Protein AF-A0A7Y0LEY4-F1 (afdb_monomer_lite)

Radius of gyration: 27.42 Å; chains: 1; bounding box: 50×38×89 Å

Organism: NCBI:txid2716224

pLDDT: mean 84.3, std 11.11, range [46.94, 96.81]

InterPro domains:
  IPR045584 Pilin-like [SSF54523] (13-97)

Structure (mmCIF, N/CA/C/O backbone):
data_AF-A0A7Y0LEY4-F1
#
_entry.id   AF-A0A7Y0LEY4-F1
#
loop_
_atom_site.group_PDB
_atom_site.id
_atom_site.type_symbol
_atom_site.label_atom_id
_atom_site.label_alt_id
_atom_site.label_comp_id
_atom_site.label_asym_id
_atom_site.label_entity_id
_atom_site.label_seq_id
_atom_site.pdbx_PDB_ins_code
_atom_site.Cartn_x
_atom_site.Cartn_y
_atom_site.Cartn_z
_atom_site.occupancy
_atom_site.B_iso_or_equiv
_atom_site.auth_seq_id
_atom_site.auth_comp_id
_atom_site.auth_asym_id
_atom_site.auth_atom_id
_atom_site.pdbx_PDB_model_num
ATOM 1 N N . MET A 1 1 ? -33.530 12.198 67.684 1.00 52.56 1 MET A N 1
ATOM 2 C CA . MET A 1 1 ? -33.710 12.949 66.419 1.00 52.56 1 MET A CA 1
ATOM 3 C C . MET A 1 1 ? -32.449 13.024 65.551 1.00 52.56 1 MET A C 1
ATOM 5 O O . MET A 1 1 ? -32.581 13.315 64.376 1.00 52.56 1 MET A O 1
ATOM 9 N N . THR A 1 2 ? -31.245 12.720 66.053 1.00 58.06 2 THR A N 1
ATOM 10 C CA . THR A 1 2 ? -29.990 12.795 65.271 1.00 58.06 2 THR A CA 1
ATOM 11 C C . THR A 1 2 ? -29.765 11.619 64.306 1.00 58.06 2 THR A C 1
ATOM 13 O O . THR A 1 2 ? -29.307 11.835 63.194 1.00 58.06 2 THR A O 1
ATOM 16 N N . LEU A 1 3 ? -30.175 10.396 64.666 1.00 57.16 3 LEU A N 1
ATOM 17 C CA . LEU A 1 3 ? -29.947 9.188 63.848 1.00 57.16 3 LEU A CA 1
ATOM 18 C C . LEU A 1 3 ? -30.721 9.153 62.516 1.00 57.16 3 LEU A C 1
ATOM 20 O O . LEU A 1 3 ? -30.227 8.593 61.544 1.00 57.16 3 LEU A O 1
ATOM 24 N N . GLN A 1 4 ? -31.919 9.749 62.455 1.00 58.00 4 GLN A N 1
ATOM 25 C CA . GLN A 1 4 ? -32.709 9.803 61.214 1.00 58.00 4 GLN A CA 1
ATOM 26 C C . GLN A 1 4 ? -32.117 10.794 60.199 1.00 58.00 4 GLN A C 1
ATOM 28 O O . GLN A 1 4 ? -32.070 10.492 59.014 1.00 58.00 4 GLN A O 1
ATOM 33 N N . SER A 1 5 ? -31.589 11.928 60.673 1.00 60.28 5 SER A N 1
ATOM 34 C CA . SER A 1 5 ? -30.968 12.971 59.840 1.00 60.28 5 SER A CA 1
ATOM 35 C C . SER A 1 5 ? -29.689 12.489 59.137 1.00 60.28 5 SER A C 1
ATOM 37 O O . SER A 1 5 ? -29.477 12.769 57.955 1.00 60.28 5 SER A O 1
ATOM 39 N N . ASP A 1 6 ? -28.846 11.721 59.837 1.00 61.47 6 ASP A N 1
ATOM 40 C CA . ASP A 1 6 ? -27.610 11.176 59.258 1.00 61.47 6 ASP A CA 1
ATOM 41 C C . ASP A 1 6 ? -27.872 10.031 58.268 1.00 61.47 6 ASP A C 1
ATOM 43 O O . ASP A 1 6 ? -27.168 9.916 57.262 1.00 61.47 6 ASP A O 1
ATOM 47 N N . ALA A 1 7 ? -28.901 9.210 58.509 1.00 63.38 7 ALA A N 1
ATOM 48 C CA . ALA A 1 7 ? -29.318 8.166 57.572 1.00 63.38 7 ALA A CA 1
ATOM 49 C C . ALA A 1 7 ? -29.838 8.769 56.255 1.00 63.38 7 ALA A C 1
ATOM 51 O O . ALA A 1 7 ? -29.384 8.375 55.183 1.00 63.38 7 ALA A O 1
ATOM 52 N N . GLU A 1 8 ? -30.690 9.793 56.333 1.00 64.50 8 GLU A N 1
ATOM 53 C CA . GLU A 1 8 ? -31.278 10.465 55.167 1.00 64.50 8 GLU A CA 1
ATOM 54 C C . GLU A 1 8 ? -30.217 11.189 54.312 1.00 64.50 8 GLU A C 1
ATOM 56 O O . GLU A 1 8 ? -30.225 11.108 53.080 1.00 64.50 8 GLU A O 1
ATOM 61 N N . LYS A 1 9 ? -29.221 11.826 54.949 1.00 67.00 9 LYS A N 1
ATOM 62 C CA . LYS A 1 9 ? -28.060 12.403 54.243 1.00 67.00 9 LYS A CA 1
ATOM 63 C C . LYS A 1 9 ? -27.221 11.346 53.528 1.00 67.00 9 LYS A C 1
ATOM 65 O O . LYS A 1 9 ? -26.759 11.586 52.410 1.00 67.00 9 LYS A O 1
ATOM 70 N N . LYS A 1 10 ? -27.002 10.196 54.169 1.00 66.56 10 LYS A N 1
ATOM 71 C CA . LYS A 1 10 ? -26.194 9.109 53.607 1.00 66.56 10 LYS A CA 1
ATOM 72 C C . LYS A 1 10 ? -26.903 8.442 52.428 1.00 66.56 10 LYS A C 1
ATOM 74 O O . LYS A 1 10 ? -26.258 8.197 51.415 1.00 66.56 10 LYS A O 1
ATOM 79 N N . GLU A 1 11 ? -28.213 8.219 52.522 1.00 72.12 11 GLU A N 1
ATOM 80 C CA . GLU A 1 11 ? -29.033 7.679 51.428 1.00 72.12 11 GLU A CA 1
ATOM 81 C C . GLU A 1 11 ? -29.090 8.625 50.224 1.00 72.12 11 GLU A C 1
ATOM 83 O O . GLU A 1 11 ? -28.921 8.182 49.086 1.00 72.12 11 GLU A O 1
ATOM 88 N N . ARG A 1 12 ? -29.219 9.936 50.460 1.00 73.00 12 ARG A N 1
ATOM 89 C CA . ARG A 1 12 ? -29.186 10.948 49.394 1.00 73.00 12 ARG A CA 1
ATOM 90 C C . ARG A 1 12 ? -27.840 10.990 48.662 1.00 73.00 12 ARG A C 1
ATOM 92 O O . ARG A 1 12 ? -27.818 11.026 47.435 1.00 73.00 12 ARG A O 1
ATOM 99 N N . SER A 1 13 ? -26.726 10.920 49.395 1.00 80.94 13 SER A N 1
ATOM 100 C CA . SER A 1 13 ? -25.378 10.869 48.804 1.00 80.94 13 SER A CA 1
ATOM 101 C C . SER A 1 13 ? -25.138 9.581 48.004 1.00 80.94 13 SER A C 1
ATOM 103 O O . SER A 1 13 ? -24.492 9.608 46.957 1.00 80.94 13 SER A O 1
ATOM 105 N N . LEU A 1 14 ? -25.700 8.458 48.462 1.00 83.44 14 LEU A N 1
ATOM 106 C CA . LEU A 1 14 ? -25.612 7.172 47.771 1.00 83.44 14 LEU A CA 1
ATOM 107 C C . LEU A 1 14 ? -26.424 7.190 46.467 1.00 83.44 14 LEU A C 1
ATOM 109 O O . LEU A 1 14 ? -25.935 6.730 45.437 1.00 83.44 14 LEU A O 1
ATOM 113 N N . ALA A 1 15 ? -27.616 7.793 46.478 1.00 86.31 15 ALA A N 1
ATOM 114 C CA . ALA A 1 15 ? -28.434 7.979 45.280 1.00 86.31 15 ALA A CA 1
ATOM 115 C C . ALA A 1 15 ? -27.766 8.903 44.242 1.00 86.31 15 ALA A C 1
ATOM 117 O O . ALA A 1 15 ? -27.762 8.580 43.054 1.00 86.31 15 ALA A O 1
ATOM 118 N N . GLU A 1 16 ? -27.150 10.010 44.670 1.00 87.25 16 GLU A N 1
ATOM 119 C CA . GLU A 1 16 ? -26.398 10.906 43.776 1.00 87.25 16 GLU A CA 1
ATOM 120 C C . GLU A 1 16 ? -25.218 10.188 43.105 1.00 87.25 16 GLU A C 1
ATOM 122 O O . GLU A 1 16 ? -25.039 10.298 41.890 1.00 87.25 16 GLU A O 1
ATOM 127 N N . LEU A 1 17 ? -24.460 9.382 43.860 1.00 90.88 17 LEU A N 1
ATOM 128 C CA . LEU A 1 17 ? -23.372 8.573 43.306 1.00 90.88 17 LEU A CA 1
ATOM 129 C C . LEU A 1 17 ? -23.888 7.565 42.268 1.00 90.88 17 LEU A C 1
ATOM 131 O O . LEU A 1 17 ? -23.300 7.432 41.195 1.00 90.88 17 LEU A O 1
ATOM 135 N N . VAL A 1 18 ? -24.997 6.880 42.563 1.00 94.31 18 VAL A N 1
ATOM 136 C CA . VAL A 1 18 ? -25.610 5.915 41.637 1.00 94.31 18 VAL A CA 1
ATOM 137 C C . VAL A 1 18 ? -26.028 6.600 40.336 1.00 94.31 18 VAL A C 1
ATOM 139 O O . VAL A 1 18 ? -25.739 6.078 39.261 1.00 94.31 18 VAL A O 1
ATOM 142 N N . ILE A 1 19 ? -26.637 7.786 40.407 1.00 94.50 19 ILE A N 1
ATOM 143 C CA . ILE A 1 19 ? -27.041 8.545 39.215 1.00 94.50 19 ILE A CA 1
ATOM 144 C C . ILE A 1 19 ? -25.822 8.911 38.360 1.00 94.50 19 ILE A C 1
ATOM 146 O O . ILE A 1 19 ? -25.847 8.707 37.146 1.00 94.50 19 ILE A O 1
ATOM 150 N N . ILE A 1 20 ? -24.740 9.395 38.977 1.00 94.75 20 ILE A N 1
ATOM 151 C CA . ILE A 1 20 ? -23.503 9.740 38.259 1.00 94.75 20 ILE A CA 1
ATOM 152 C C . ILE A 1 20 ? -22.931 8.507 37.548 1.00 94.75 20 ILE A C 1
ATOM 154 O O . ILE A 1 20 ? -22.590 8.579 36.366 1.00 94.75 20 ILE A O 1
ATOM 158 N N . VAL A 1 21 ? -22.873 7.364 38.235 1.00 95.94 21 VAL A N 1
ATOM 159 C CA . VAL A 1 21 ? -22.370 6.107 37.658 1.00 95.94 21 VAL A CA 1
ATOM 160 C C . VAL A 1 21 ? -23.234 5.650 36.483 1.00 95.94 21 VAL A C 1
ATOM 162 O O . VAL A 1 21 ? -22.692 5.256 35.451 1.00 95.94 21 VAL A O 1
ATOM 165 N N . VAL A 1 22 ? -24.561 5.750 36.597 1.00 96.81 22 VAL A N 1
ATOM 166 C CA . VAL A 1 22 ? -25.487 5.401 35.509 1.00 96.81 22 VAL A CA 1
ATOM 167 C C . VAL A 1 22 ? -25.262 6.299 34.292 1.00 96.81 22 VAL A C 1
ATOM 169 O O . VAL A 1 22 ? -25.160 5.793 33.175 1.00 96.81 22 VAL A O 1
ATOM 172 N N . ILE A 1 23 ? -25.120 7.612 34.488 1.00 96.31 23 ILE A N 1
ATOM 173 C CA . ILE A 1 23 ? -24.864 8.553 33.388 1.00 96.31 23 ILE A CA 1
ATOM 174 C C . ILE A 1 23 ? -23.537 8.224 32.695 1.00 96.31 23 ILE A C 1
ATOM 176 O O . ILE A 1 23 ? -23.493 8.136 31.467 1.00 96.31 23 ILE A O 1
ATOM 180 N N . ILE A 1 24 ? -22.469 7.985 33.463 1.00 96.62 24 ILE A N 1
ATOM 181 C CA . ILE A 1 24 ? -21.158 7.620 32.907 1.00 96.62 24 ILE A CA 1
ATOM 182 C C . ILE A 1 24 ? -21.247 6.304 32.129 1.00 96.62 24 ILE A C 1
ATOM 184 O O . ILE A 1 24 ? -20.709 6.214 31.026 1.00 96.62 24 ILE A O 1
ATOM 188 N N . ALA A 1 25 ? -21.953 5.301 32.655 1.00 96.50 25 ALA A N 1
ATOM 189 C CA . ALA A 1 25 ? -22.126 4.017 31.980 1.00 96.50 25 ALA A CA 1
ATOM 190 C C . ALA A 1 25 ? -22.859 4.167 30.637 1.00 96.50 25 ALA A C 1
ATOM 192 O O . ALA A 1 25 ? -22.430 3.586 29.639 1.00 96.50 25 ALA A O 1
ATOM 193 N N . VAL A 1 26 ? -23.916 4.985 30.581 1.00 96.69 26 VAL A N 1
ATOM 194 C CA . VAL A 1 26 ? -24.657 5.266 29.338 1.00 96.69 26 VAL A CA 1
ATOM 195 C C . VAL A 1 26 ? -23.780 6.013 28.328 1.00 96.69 26 VAL A C 1
ATOM 197 O O . VAL A 1 26 ? -23.748 5.655 27.147 1.00 96.69 26 VAL A O 1
ATOM 200 N N . LEU A 1 27 ? -23.022 7.014 28.781 1.00 95.62 27 LEU A N 1
ATOM 201 C CA . LEU A 1 27 ? -22.095 7.756 27.924 1.00 95.62 27 LEU A CA 1
ATOM 202 C C . LEU A 1 27 ? -20.992 6.850 27.364 1.00 95.62 27 LEU A C 1
ATOM 204 O O . LEU A 1 27 ? -20.760 6.855 26.158 1.00 95.62 27 LEU A O 1
ATOM 208 N N . MET A 1 28 ? -20.373 6.013 28.195 1.00 95.31 28 MET A N 1
ATOM 209 C CA . MET A 1 28 ? -19.363 5.053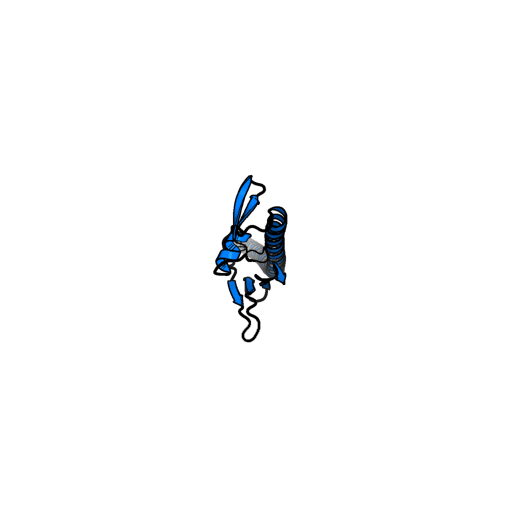 27.741 1.00 95.31 28 MET A CA 1
ATOM 210 C C . MET A 1 28 ? -19.947 4.037 26.752 1.00 95.31 28 MET A C 1
ATOM 212 O O . MET A 1 28 ? -19.356 3.803 25.701 1.00 95.31 28 MET A O 1
ATOM 216 N N . ALA A 1 29 ? -21.126 3.475 27.038 1.00 94.50 29 ALA A N 1
ATOM 217 C CA . ALA A 1 29 ? -21.777 2.509 26.153 1.00 94.50 29 ALA A CA 1
ATOM 218 C C . ALA A 1 29 ? -22.110 3.116 24.780 1.00 94.50 29 ALA A C 1
ATOM 220 O O . ALA A 1 29 ? -21.833 2.506 23.744 1.00 94.50 29 ALA A O 1
ATOM 221 N N . SER A 1 30 ? -22.661 4.334 24.763 1.00 92.69 30 SER A N 1
ATOM 222 C CA . SER A 1 30 ? -22.944 5.052 23.515 1.00 92.69 30 SER A CA 1
ATOM 223 C C . SER A 1 30 ? -21.669 5.366 22.733 1.00 92.69 30 SER A C 1
ATOM 225 O O . SER A 1 30 ? -21.620 5.104 21.530 1.00 92.69 30 SER A O 1
ATOM 227 N N . PHE A 1 31 ? -20.616 5.843 23.404 1.00 91.19 31 PHE A N 1
ATOM 228 C CA . PHE A 1 31 ? -19.332 6.122 22.768 1.00 91.19 31 PHE A CA 1
ATOM 229 C C . PHE A 1 31 ? -18.744 4.870 22.115 1.00 91.19 31 PHE A C 1
ATOM 231 O O . PHE A 1 31 ? -18.415 4.903 20.933 1.00 91.19 31 PHE A O 1
ATOM 238 N N . ILE A 1 32 ? -18.685 3.753 22.845 1.00 88.94 32 ILE A N 1
ATOM 239 C CA . ILE A 1 32 ? -18.168 2.476 22.336 1.00 88.94 32 ILE A CA 1
ATOM 240 C C . ILE A 1 32 ? -18.953 2.026 21.093 1.00 88.94 32 ILE A C 1
ATOM 242 O O . ILE A 1 32 ? -18.355 1.649 20.085 1.00 88.94 32 ILE A O 1
ATOM 246 N N . HIS A 1 33 ? -20.287 2.117 21.126 1.00 88.00 33 HIS A N 1
ATOM 247 C CA . HIS A 1 33 ? -21.132 1.725 19.997 1.00 88.00 33 HIS A CA 1
ATOM 248 C C . HIS A 1 33 ? -20.867 2.565 18.736 1.00 88.00 33 HIS A C 1
ATOM 250 O O . HIS A 1 33 ? -20.728 2.020 17.637 1.00 88.00 33 HIS A O 1
ATOM 256 N N . TYR A 1 34 ? -20.769 3.888 18.882 1.00 85.88 34 TYR A N 1
ATOM 257 C CA . TYR A 1 34 ? -20.500 4.783 17.754 1.00 85.88 34 TYR A CA 1
ATOM 258 C C . TYR A 1 34 ? -19.050 4.727 17.270 1.00 85.88 34 TYR A C 1
ATOM 260 O O . TYR A 1 34 ? -18.813 4.912 16.074 1.00 85.88 34 TYR A O 1
ATOM 268 N N . PHE A 1 35 ? -18.095 4.479 18.167 1.00 81.81 35 PHE A N 1
ATOM 269 C CA . PHE A 1 35 ? -16.680 4.371 17.832 1.00 81.81 35 PHE A CA 1
ATOM 270 C C . PHE A 1 35 ? -16.423 3.151 16.945 1.00 81.81 35 PHE A C 1
ATOM 272 O O . PHE A 1 35 ? -15.923 3.315 15.835 1.00 81.81 35 PHE A O 1
ATOM 279 N N . PHE A 1 36 ? -16.884 1.960 17.346 1.00 77.50 36 PHE A N 1
ATOM 280 C CA . PHE A 1 36 ? -16.701 0.743 16.543 1.00 77.50 36 PHE A CA 1
ATOM 281 C C . PHE A 1 36 ? -17.358 0.826 15.160 1.00 77.50 36 PHE A C 1
ATOM 283 O O . PHE A 1 36 ? -16.832 0.296 14.184 1.00 77.50 36 PHE A O 1
ATOM 290 N N . LYS A 1 37 ? -18.493 1.528 15.041 1.00 76.50 37 LYS A N 1
ATOM 291 C CA . LYS A 1 37 ? -19.140 1.750 13.740 1.00 76.50 37 LYS A CA 1
ATOM 292 C C . LYS A 1 37 ? -18.316 2.659 12.819 1.00 76.50 37 LYS A C 1
ATOM 294 O O . LYS A 1 37 ? -18.372 2.501 11.603 1.00 76.50 37 LYS A O 1
ATOM 299 N N . GLN A 1 38 ? -17.594 3.628 13.377 1.00 70.69 38 GLN A N 1
ATOM 300 C CA . GLN A 1 38 ? -16.778 4.566 12.603 1.00 70.69 38 GLN A CA 1
ATOM 301 C C . GLN A 1 38 ? -15.388 4.013 12.283 1.00 70.69 38 GLN A C 1
ATOM 303 O O . GLN A 1 38 ? -14.893 4.264 11.189 1.00 70.69 38 GLN A O 1
ATOM 308 N N . GLU A 1 39 ? -14.786 3.236 13.183 1.00 72.69 39 GLU A N 1
ATOM 309 C CA . GLU A 1 39 ? -13.434 2.685 13.027 1.00 72.69 39 GLU A CA 1
ATOM 310 C C . GLU A 1 39 ? -13.270 1.855 11.741 1.00 72.69 39 GLU A C 1
ATOM 312 O O . GLU A 1 39 ? -12.293 2.039 11.011 1.00 72.69 39 GLU A O 1
ATOM 317 N N . ASN A 1 40 ? -14.263 1.026 11.398 1.00 71.38 40 ASN A N 1
ATOM 318 C CA . ASN A 1 40 ? -14.248 0.244 10.155 1.00 71.38 40 ASN A CA 1
ATOM 319 C C . ASN A 1 40 ? -14.265 1.146 8.910 1.00 71.38 40 ASN A C 1
ATOM 321 O O . ASN A 1 40 ? -13.429 0.997 8.024 1.00 71.38 40 ASN A O 1
ATOM 325 N N . ASN A 1 41 ? -15.148 2.151 8.880 1.00 76.06 41 ASN A N 1
ATOM 326 C CA . ASN A 1 41 ? -15.244 3.078 7.748 1.00 76.06 41 ASN A CA 1
ATOM 327 C C . ASN A 1 41 ? -13.975 3.933 7.587 1.00 76.06 41 ASN A C 1
ATOM 329 O O . ASN A 1 41 ? -13.581 4.248 6.465 1.00 76.06 41 ASN A O 1
ATOM 333 N N . ILE A 1 42 ? -13.339 4.323 8.699 1.00 79.62 42 ILE A N 1
ATOM 334 C CA . ILE A 1 42 ? -12.083 5.086 8.692 1.00 79.62 42 ILE A CA 1
ATOM 335 C C . ILE A 1 42 ? -10.941 4.221 8.155 1.00 79.62 42 ILE A C 1
ATOM 337 O O . ILE A 1 42 ? -10.162 4.694 7.329 1.00 79.62 42 ILE A O 1
ATOM 341 N N . THR A 1 43 ? -10.856 2.963 8.591 1.00 81.62 43 THR A N 1
ATOM 342 C CA . THR A 1 43 ? -9.827 2.025 8.123 1.00 81.62 43 THR A CA 1
ATOM 343 C C . THR A 1 43 ? -9.969 1.752 6.629 1.00 81.62 43 THR A C 1
ATOM 345 O O . THR A 1 43 ? -8.982 1.862 5.905 1.00 81.62 43 THR A O 1
ATOM 348 N N . ASP A 1 44 ? -11.187 1.498 6.144 1.00 82.94 44 ASP A N 1
ATOM 349 C CA . ASP A 1 44 ? -11.442 1.238 4.722 1.00 82.94 44 ASP A CA 1
ATOM 350 C C . ASP A 1 44 ? -11.141 2.460 3.844 1.00 82.94 44 ASP A C 1
ATOM 352 O O . ASP A 1 44 ? -10.453 2.348 2.826 1.00 82.94 44 ASP A O 1
ATOM 356 N N . ALA A 1 45 ? -11.593 3.650 4.252 1.00 85.25 45 ALA A N 1
ATOM 357 C CA . ALA A 1 45 ? -11.293 4.888 3.533 1.00 85.25 45 ALA A CA 1
ATOM 358 C C . ALA A 1 45 ? -9.788 5.207 3.546 1.00 85.25 45 ALA A C 1
ATOM 360 O O . ALA A 1 45 ? -9.225 5.627 2.531 1.00 85.25 45 ALA A O 1
ATOM 361 N N . GLY A 1 46 ? -9.123 4.976 4.681 1.00 86.62 46 GLY A N 1
ATOM 362 C CA . GLY A 1 46 ? -7.681 5.139 4.824 1.00 86.62 46 GLY A CA 1
ATOM 363 C C . GLY A 1 46 ? -6.896 4.164 3.946 1.00 86.62 46 GLY A C 1
ATOM 364 O O . GLY A 1 46 ? -5.943 4.566 3.279 1.00 86.62 46 GLY A O 1
ATOM 365 N N . PHE A 1 47 ? -7.330 2.908 3.875 1.00 89.00 47 PHE A N 1
ATOM 366 C CA . PHE A 1 47 ? -6.702 1.899 3.030 1.00 89.00 47 PHE A CA 1
ATOM 367 C C . PHE A 1 47 ? -6.930 2.168 1.536 1.00 89.00 47 PHE A C 1
ATOM 369 O O . PHE A 1 47 ? -6.008 2.021 0.736 1.00 89.00 47 PHE A O 1
ATOM 376 N N . ALA A 1 48 ? -8.107 2.662 1.146 1.00 88.56 48 ALA A N 1
ATOM 377 C CA . ALA A 1 48 ? -8.343 3.127 -0.221 1.00 88.56 48 ALA A CA 1
ATOM 378 C C . ALA A 1 48 ? -7.434 4.317 -0.586 1.00 88.56 48 ALA A C 1
ATOM 380 O O . ALA A 1 48 ? -6.880 4.371 -1.686 1.00 88.56 48 ALA A O 1
ATOM 381 N N . ALA A 1 49 ? -7.222 5.257 0.342 1.00 90.00 49 ALA A N 1
ATOM 382 C CA . ALA A 1 49 ? -6.261 6.344 0.154 1.00 90.00 49 ALA A CA 1
ATOM 383 C C . ALA A 1 49 ? -4.818 5.821 0.022 1.00 90.00 49 ALA A C 1
ATOM 385 O O . ALA A 1 49 ? -4.061 6.318 -0.815 1.00 90.00 49 ALA A O 1
ATOM 386 N N . LEU A 1 50 ? -4.454 4.788 0.786 1.00 90.88 50 LEU A N 1
ATOM 387 C CA . LEU A 1 50 ? -3.158 4.115 0.696 1.00 90.88 50 LEU A CA 1
ATOM 388 C C . LEU A 1 50 ? -2.955 3.448 -0.674 1.00 90.88 50 LEU A C 1
ATOM 390 O O . LEU A 1 50 ? -1.911 3.639 -1.297 1.00 90.88 50 LEU A O 1
ATOM 394 N N . ALA A 1 51 ? -3.969 2.745 -1.184 1.00 91.81 51 ALA A N 1
ATOM 395 C CA . ALA A 1 51 ? -3.954 2.145 -2.519 1.00 91.81 51 ALA A CA 1
ATOM 396 C C . ALA A 1 51 ? -3.827 3.203 -3.631 1.00 91.81 51 ALA A C 1
ATOM 398 O O . ALA A 1 51 ? -3.079 3.017 -4.592 1.00 91.81 51 ALA A O 1
ATOM 399 N N . ASN A 1 52 ? -4.499 4.350 -3.483 1.00 92.62 52 ASN A N 1
ATOM 400 C CA . ASN A 1 52 ? -4.361 5.478 -4.408 1.00 92.62 52 ASN A CA 1
ATOM 401 C C . ASN A 1 52 ? -2.958 6.101 -4.363 1.00 92.62 52 ASN A C 1
ATOM 403 O O . ASN A 1 52 ? -2.418 6.472 -5.409 1.00 92.62 52 ASN A O 1
ATOM 407 N N . ASN A 1 53 ? -2.349 6.201 -3.178 1.00 92.62 53 ASN A N 1
ATOM 408 C CA . ASN A 1 53 ? -0.967 6.659 -3.040 1.00 92.62 53 ASN A CA 1
ATOM 409 C C . ASN A 1 53 ? -0.007 5.699 -3.755 1.00 92.62 53 ASN A C 1
ATOM 411 O O . ASN A 1 53 ? 0.769 6.141 -4.601 1.00 92.62 53 ASN A O 1
ATOM 415 N N . PHE A 1 54 ? -0.152 4.394 -3.506 1.00 93.38 54 PHE A N 1
ATOM 416 C CA . PHE A 1 54 ? 0.603 3.345 -4.191 1.00 93.38 54 PHE A CA 1
ATOM 417 C C . PHE A 1 54 ? 0.471 3.469 -5.715 1.00 93.38 54 PHE A C 1
ATOM 419 O O . PHE A 1 54 ? 1.474 3.533 -6.427 1.00 93.38 54 PHE A O 1
ATOM 426 N N . ALA A 1 55 ? -0.762 3.577 -6.224 1.00 93.62 55 ALA A N 1
ATOM 427 C CA . ALA A 1 55 ? -1.022 3.746 -7.651 1.00 93.62 55 ALA A CA 1
ATOM 428 C C . ALA A 1 55 ? -0.326 4.995 -8.208 1.00 93.62 55 ALA A C 1
ATOM 430 O O . ALA A 1 55 ? 0.361 4.919 -9.222 1.00 93.62 55 ALA A O 1
ATOM 431 N N . THR A 1 56 ? -0.447 6.132 -7.523 1.00 93.00 56 THR A N 1
ATOM 432 C CA . THR A 1 56 ? 0.161 7.402 -7.947 1.00 93.00 56 THR A CA 1
ATOM 433 C C . THR A 1 56 ? 1.683 7.307 -8.014 1.00 93.00 56 THR A C 1
ATOM 435 O O . THR A 1 56 ? 2.288 7.772 -8.984 1.00 93.00 56 THR A O 1
ATOM 438 N N . ARG A 1 57 ? 2.314 6.669 -7.023 1.00 92.00 57 ARG A N 1
ATOM 439 C CA . ARG A 1 57 ? 3.766 6.461 -7.005 1.00 92.00 57 ARG A CA 1
ATOM 440 C C . ARG A 1 57 ? 4.223 5.572 -8.159 1.00 92.00 57 ARG A C 1
ATOM 442 O O . ARG A 1 57 ? 5.109 5.977 -8.906 1.00 92.00 57 ARG A O 1
ATOM 449 N N . VAL A 1 58 ? 3.566 4.433 -8.389 1.00 93.25 58 VAL A N 1
ATOM 450 C CA . VAL A 1 58 ? 3.897 3.552 -9.527 1.00 93.25 58 VAL A CA 1
ATOM 451 C C . VAL A 1 58 ? 3.727 4.270 -10.868 1.00 93.25 58 VAL A C 1
ATOM 453 O O . VAL A 1 58 ? 4.583 4.151 -11.743 1.00 93.25 58 VAL A O 1
ATOM 456 N N . GLN A 1 59 ? 2.662 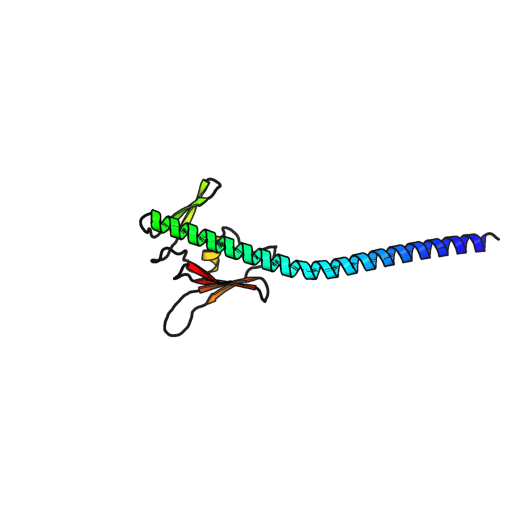5.060 -11.034 1.00 92.62 59 GLN A N 1
ATOM 457 C CA . GLN A 1 59 ? 2.469 5.855 -12.252 1.00 92.62 59 GLN A CA 1
ATOM 458 C C . GLN A 1 59 ? 3.547 6.935 -12.418 1.00 92.62 59 GLN A C 1
ATOM 460 O O . GLN A 1 59 ? 3.973 7.207 -13.538 1.00 92.62 59 GLN A O 1
ATOM 465 N N . THR A 1 60 ? 4.029 7.520 -11.321 1.00 92.00 60 THR A N 1
ATOM 466 C CA . THR A 1 60 ? 5.126 8.500 -11.345 1.00 92.00 60 THR A CA 1
ATOM 467 C C . THR A 1 60 ? 6.434 7.854 -11.800 1.00 92.00 60 THR A C 1
ATOM 469 O O . THR A 1 60 ? 7.121 8.408 -12.659 1.00 92.00 60 THR A O 1
ATOM 472 N N . VAL A 1 61 ? 6.745 6.657 -11.291 1.00 92.19 61 VAL A N 1
ATOM 473 C CA . VAL A 1 61 ? 7.902 5.865 -11.739 1.00 92.19 61 VAL A CA 1
ATOM 474 C C . VAL A 1 61 ? 7.786 5.542 -13.229 1.00 92.19 61 VAL A C 1
ATOM 476 O O . VAL A 1 61 ? 8.728 5.780 -13.981 1.00 92.19 61 VAL A O 1
ATOM 479 N N . HIS A 1 62 ? 6.616 5.091 -13.688 1.00 93.69 62 HIS A N 1
ATOM 480 C CA . HIS A 1 62 ? 6.386 4.801 -15.105 1.00 93.69 62 HIS A CA 1
ATOM 481 C C . HIS A 1 62 ? 6.526 6.043 -15.998 1.00 93.69 62 HIS A C 1
ATOM 483 O O . HIS A 1 62 ? 7.135 5.994 -17.067 1.00 93.69 62 HIS A O 1
ATOM 489 N N . ALA A 1 63 ? 6.008 7.190 -15.555 1.00 92.12 63 ALA A N 1
ATOM 490 C CA . ALA A 1 63 ? 6.172 8.448 -16.273 1.00 92.12 63 ALA A CA 1
ATOM 491 C C . ALA A 1 63 ? 7.654 8.841 -16.386 1.00 92.12 63 ALA A C 1
ATOM 493 O O . ALA A 1 63 ? 8.102 9.237 -17.463 1.00 92.12 63 ALA A O 1
ATOM 494 N N . LYS A 1 64 ? 8.434 8.681 -15.309 1.00 91.69 64 LYS A N 1
ATOM 495 C CA . LYS A 1 64 ? 9.878 8.946 -15.323 1.00 91.69 64 LYS A CA 1
ATOM 496 C C . LYS A 1 64 ? 10.627 7.978 -16.241 1.00 91.69 64 LYS A C 1
ATOM 498 O O . LYS A 1 64 ? 11.472 8.418 -17.014 1.00 91.69 64 LYS A O 1
ATOM 503 N N . TRP A 1 65 ? 10.255 6.701 -16.236 1.00 94.44 65 TRP A N 1
ATOM 504 C CA . TRP A 1 65 ? 10.780 5.697 -17.163 1.00 94.44 65 TRP A CA 1
ATOM 505 C C . TRP A 1 65 ? 10.570 6.087 -18.632 1.00 94.44 65 TRP A C 1
ATOM 507 O O . TRP A 1 65 ? 11.495 5.999 -19.441 1.00 94.44 65 TRP A O 1
ATOM 517 N N . LEU A 1 66 ? 9.374 6.580 -18.978 1.00 93.25 66 LEU A N 1
ATOM 518 C CA . LEU A 1 66 ? 9.078 7.080 -20.325 1.00 93.25 66 LEU A CA 1
ATOM 519 C C . LEU A 1 66 ? 9.927 8.306 -20.693 1.00 93.25 66 LEU A C 1
ATOM 521 O O . LEU A 1 66 ? 10.326 8.438 -21.849 1.00 93.25 66 LEU A O 1
ATOM 525 N N . MET A 1 67 ? 10.205 9.188 -19.730 1.00 92.44 67 MET A N 1
ATOM 526 C CA . MET A 1 67 ? 11.023 10.390 -19.939 1.00 92.44 67 MET A CA 1
ATOM 527 C C . MET A 1 67 ? 12.518 10.080 -20.090 1.00 92.44 67 MET A C 1
ATOM 529 O O . MET A 1 67 ? 13.198 10.742 -20.871 1.00 92.44 67 MET A O 1
ATOM 533 N N . ASP A 1 68 ? 13.022 9.064 -19.390 1.00 91.38 68 ASP A N 1
ATOM 534 C CA . ASP A 1 68 ? 14.450 8.720 -19.329 1.00 91.38 68 ASP A CA 1
ATOM 535 C C . ASP A 1 68 ? 14.909 7.753 -20.435 1.00 91.38 68 ASP A C 1
ATOM 537 O O . ASP A 1 68 ? 15.975 7.151 -20.333 1.00 91.38 68 ASP A O 1
ATOM 541 N N . ASN A 1 69 ?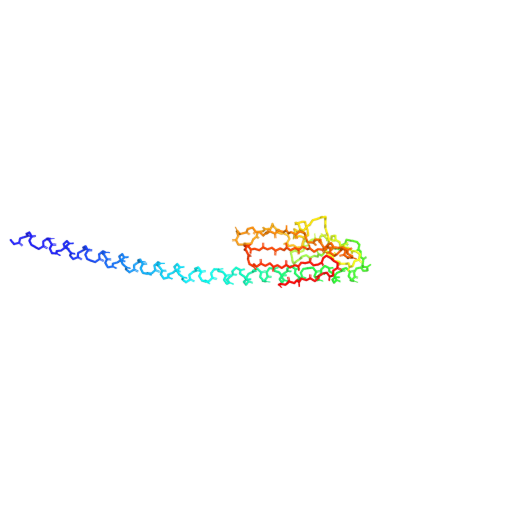 14.128 7.596 -21.508 1.00 90.38 69 ASN A N 1
ATOM 542 C CA . ASN A 1 69 ? 14.370 6.622 -22.581 1.00 90.38 69 ASN A CA 1
ATOM 543 C C . ASN A 1 69 ? 14.373 5.157 -22.119 1.00 90.38 69 ASN A C 1
ATOM 545 O O . ASN A 1 69 ? 15.132 4.346 -22.648 1.00 90.38 69 ASN A O 1
ATOM 549 N N . LYS A 1 70 ? 13.458 4.797 -21.215 1.00 90.81 70 LYS A N 1
ATOM 550 C CA . LYS A 1 70 ? 13.170 3.405 -20.841 1.00 90.81 70 LYS A CA 1
ATOM 551 C C . LYS A 1 70 ? 14.359 2.652 -20.214 1.00 90.81 70 LYS A C 1
ATOM 553 O O . LYS A 1 70 ? 14.734 1.597 -20.724 1.00 90.81 70 LYS A O 1
ATOM 558 N N . PRO A 1 71 ? 14.965 3.172 -19.134 1.00 91.06 71 PRO A N 1
ATOM 559 C CA . PRO A 1 71 ? 16.049 2.481 -18.442 1.00 91.06 71 PRO A CA 1
ATOM 560 C C . PRO A 1 71 ? 15.535 1.270 -17.646 1.00 91.06 71 PRO A C 1
ATOM 562 O O . PRO A 1 71 ? 14.361 1.212 -17.286 1.00 91.06 71 PRO A O 1
ATOM 565 N N . ASP A 1 72 ? 16.428 0.344 -17.298 1.00 86.62 72 ASP A N 1
ATOM 566 C CA . ASP A 1 72 ? 16.102 -0.788 -16.411 1.00 86.62 72 ASP A CA 1
ATOM 567 C C . ASP A 1 72 ? 15.938 -0.355 -14.938 1.00 86.62 72 ASP A C 1
ATOM 569 O O . ASP A 1 72 ? 15.271 -1.021 -14.147 1.00 86.62 72 ASP A O 1
ATOM 573 N N . VAL A 1 73 ? 16.525 0.790 -14.567 1.00 88.19 73 VAL A N 1
ATOM 574 C CA . VAL A 1 73 ? 16.441 1.389 -13.227 1.00 88.19 73 VAL A CA 1
ATOM 575 C C . VAL A 1 73 ? 16.032 2.852 -13.348 1.00 88.19 73 VAL A C 1
ATOM 577 O O . VAL A 1 73 ? 16.624 3.616 -14.115 1.00 88.19 73 VAL A O 1
ATOM 580 N N . VAL A 1 74 ? 15.023 3.254 -12.578 1.00 90.50 74 VAL A N 1
ATOM 581 C CA . VAL A 1 74 ? 14.458 4.607 -12.596 1.00 90.50 74 VAL A CA 1
ATOM 582 C C . VAL A 1 74 ? 14.811 5.331 -11.306 1.00 90.50 74 VAL A C 1
ATOM 584 O O . VAL A 1 74 ? 14.564 4.823 -10.218 1.00 90.50 74 VAL A O 1
ATOM 587 N N . THR A 1 75 ? 15.336 6.550 -11.419 1.00 88.50 75 THR A N 1
ATOM 588 C CA . THR A 1 75 ? 15.597 7.425 -10.268 1.00 88.50 75 THR A CA 1
ATOM 589 C C . THR A 1 75 ? 14.505 8.482 -10.152 1.00 88.50 75 THR A C 1
ATOM 591 O O . THR A 1 75 ? 14.312 9.310 -11.052 1.00 88.50 75 THR A O 1
ATOM 594 N N . VAL A 1 76 ? 13.786 8.485 -9.031 1.00 85.75 76 VAL A N 1
ATOM 595 C CA . VAL A 1 76 ? 12.780 9.505 -8.712 1.00 85.75 76 VAL A CA 1
ATOM 596 C C . VAL A 1 76 ? 13.282 10.328 -7.535 1.00 85.75 76 VAL A C 1
ATOM 598 O O . VAL A 1 76 ? 13.769 9.793 -6.547 1.00 85.75 76 VAL A O 1
ATOM 601 N N . LYS A 1 77 ? 13.189 11.655 -7.644 1.00 84.06 77 LYS A N 1
ATOM 602 C CA . LYS A 1 77 ? 13.451 12.550 -6.515 1.00 84.06 77 LYS A CA 1
ATOM 603 C C . LYS A 1 77 ? 12.159 12.766 -5.747 1.00 84.06 77 LYS A C 1
ATOM 605 O O . LYS A 1 77 ? 11.192 13.263 -6.323 1.00 84.06 77 LYS A O 1
ATOM 610 N N . ASP A 1 78 ? 12.166 12.426 -4.468 1.00 77.06 78 ASP A N 1
ATOM 611 C CA . ASP A 1 78 ? 11.081 12.757 -3.554 1.00 77.06 78 ASP A CA 1
ATOM 612 C C . ASP A 1 78 ? 11.053 14.275 -3.261 1.00 77.06 78 ASP A C 1
ATOM 614 O O . ASP A 1 78 ? 12.005 15.014 -3.536 1.00 77.06 78 ASP A O 1
ATOM 618 N N . GLN A 1 79 ? 9.957 14.756 -2.676 1.00 71.88 79 GLN A N 1
ATOM 619 C CA . GLN A 1 79 ? 9.745 16.148 -2.262 1.00 71.88 79 GLN A CA 1
ATOM 620 C C . GLN A 1 79 ? 10.812 16.642 -1.274 1.00 71.88 79 GLN A C 1
ATOM 622 O O . GLN A 1 79 ? 11.096 17.837 -1.206 1.00 71.88 79 GLN A O 1
ATOM 627 N N . THR A 1 80 ? 11.424 15.719 -0.530 1.00 76.69 80 THR A N 1
ATOM 628 C CA . THR A 1 80 ? 12.539 15.979 0.390 1.00 76.69 80 THR A CA 1
ATOM 629 C C . THR A 1 80 ? 13.898 16.105 -0.312 1.00 76.69 80 THR A C 1
ATOM 631 O O . THR A 1 80 ? 14.897 16.429 0.329 1.00 76.69 80 THR A O 1
ATOM 634 N N . GLY A 1 81 ? 13.955 15.863 -1.626 1.00 76.69 81 GLY A N 1
ATOM 635 C CA . GLY A 1 81 ? 15.185 15.847 -2.417 1.00 76.69 81 GLY A CA 1
ATOM 636 C C . GLY A 1 81 ? 15.969 14.535 -2.333 1.00 76.69 81 GLY A C 1
ATOM 637 O O . GLY A 1 81 ? 17.026 14.436 -2.960 1.00 76.69 81 GLY A O 1
ATOM 638 N N . GLN A 1 82 ? 15.471 13.535 -1.596 1.00 81.94 82 GLN A N 1
ATOM 639 C CA . GLN A 1 82 ? 16.047 12.191 -1.594 1.00 81.94 82 GLN A CA 1
ATOM 640 C C . GLN A 1 82 ? 15.822 11.518 -2.949 1.00 81.94 82 GLN A C 1
ATOM 642 O O . GLN A 1 82 ? 14.758 11.651 -3.550 1.00 81.94 82 GLN A O 1
ATOM 647 N N . VAL A 1 83 ? 16.854 10.838 -3.444 1.00 83.75 83 VAL A N 1
ATOM 648 C CA . VAL A 1 83 ? 16.784 10.060 -4.682 1.00 83.75 83 VAL A CA 1
ATOM 649 C C . VAL A 1 83 ? 16.418 8.633 -4.304 1.00 83.75 83 VAL A C 1
ATOM 651 O O . VAL A 1 83 ? 17.172 7.975 -3.592 1.00 83.75 83 VAL A O 1
ATOM 654 N N . GLU A 1 84 ? 15.268 8.180 -4.780 1.00 85.81 84 GLU A N 1
ATOM 655 C CA . GLU A 1 84 ? 14.803 6.805 -4.663 1.00 85.81 84 GLU A CA 1
ATOM 656 C C . GLU A 1 84 ? 15.039 6.086 -5.997 1.00 85.81 84 GLU A C 1
ATOM 658 O O . GLU A 1 84 ? 14.736 6.617 -7.071 1.00 85.81 84 GLU A O 1
ATOM 663 N N . GLU A 1 85 ? 15.610 4.886 -5.924 1.00 87.75 85 GLU A N 1
ATOM 664 C CA . GLU A 1 85 ? 15.861 4.021 -7.075 1.00 87.75 85 GLU A CA 1
ATOM 665 C C . GLU A 1 85 ? 14.799 2.925 -7.148 1.00 87.75 85 GLU A C 1
ATOM 667 O O . GLU A 1 85 ? 14.503 2.257 -6.157 1.00 87.75 85 GLU A O 1
ATOM 672 N N . PHE A 1 86 ? 14.237 2.740 -8.339 1.00 89.00 86 PHE A N 1
ATOM 673 C CA . PHE A 1 86 ? 13.197 1.760 -8.615 1.00 89.00 86 PHE A CA 1
ATOM 674 C C . PHE A 1 86 ? 13.664 0.799 -9.699 1.00 89.00 86 PHE A C 1
ATOM 676 O O . PHE A 1 86 ? 13.971 1.218 -10.818 1.00 89.00 86 PHE A O 1
ATOM 683 N N . GLU A 1 87 ? 13.660 -0.490 -9.377 1.00 89.81 87 GLU A N 1
ATOM 684 C CA . GLU A 1 87 ? 13.785 -1.554 -10.368 1.00 89.81 87 GLU A CA 1
ATOM 685 C C . GLU A 1 87 ? 12.452 -1.699 -11.106 1.00 89.81 87 GLU A C 1
ATOM 687 O O . GLU A 1 87 ? 11.380 -1.792 -10.494 1.00 89.81 87 GLU A O 1
ATOM 692 N N . VAL A 1 88 ? 12.506 -1.670 -12.436 1.00 91.44 88 VAL A N 1
ATOM 693 C CA . VAL A 1 88 ? 11.321 -1.789 -13.285 1.00 91.44 88 VAL A CA 1
ATOM 694 C C . VAL A 1 88 ? 11.468 -2.953 -14.252 1.00 91.44 88 VAL A C 1
ATOM 696 O O . VAL A 1 88 ? 12.567 -3.336 -14.640 1.00 91.44 88 VAL A O 1
ATOM 699 N N . ASN A 1 89 ? 10.344 -3.528 -14.662 1.00 90.00 89 ASN A N 1
ATOM 700 C CA . ASN A 1 89 ? 10.340 -4.544 -15.708 1.00 90.00 89 ASN A CA 1
ATOM 701 C C . ASN A 1 89 ? 10.447 -3.938 -17.116 1.00 90.00 89 ASN A C 1
ATOM 703 O O . ASN A 1 89 ? 10.415 -2.724 -17.306 1.00 90.00 89 ASN A O 1
ATOM 707 N N . GLU A 1 90 ? 10.457 -4.808 -18.129 1.00 88.62 90 GLU A N 1
ATOM 708 C CA . GLU A 1 90 ? 10.498 -4.442 -19.555 1.00 88.62 90 GLU A CA 1
ATOM 709 C C . GLU A 1 90 ? 9.353 -3.508 -20.003 1.00 88.62 90 GLU A C 1
ATOM 711 O O . GLU A 1 90 ? 9.421 -2.885 -21.065 1.00 88.62 90 GLU A O 1
ATOM 716 N N . PHE A 1 91 ? 8.281 -3.408 -19.211 1.00 89.38 91 PHE A N 1
ATOM 717 C CA . PHE A 1 91 ? 7.131 -2.541 -19.467 1.00 89.38 91 PHE A CA 1
ATOM 718 C C . PHE A 1 91 ? 7.191 -1.214 -18.688 1.00 89.38 91 PHE A C 1
ATOM 720 O O . PHE A 1 91 ? 6.272 -0.402 -18.815 1.00 89.38 91 PHE A O 1
ATOM 727 N N . GLY A 1 92 ? 8.244 -0.982 -17.898 1.00 87.88 92 GLY A N 1
ATOM 728 C CA . GLY A 1 92 ? 8.435 0.235 -17.112 1.00 87.88 92 GLY A CA 1
ATOM 729 C C . GLY A 1 92 ? 7.596 0.297 -15.838 1.00 87.88 92 GLY A C 1
ATOM 730 O O . GLY A 1 92 ? 7.276 1.395 -15.383 1.00 87.88 92 GLY A O 1
ATOM 731 N N . TRP A 1 93 ? 7.179 -0.849 -15.298 1.00 93.38 93 TRP A N 1
ATOM 732 C CA . TRP A 1 93 ? 6.442 -0.941 -14.034 1.00 93.38 93 TRP A CA 1
ATOM 733 C C . TRP A 1 93 ? 7.332 -1.493 -12.933 1.00 93.38 93 TRP A C 1
ATOM 735 O O . TRP A 1 93 ? 8.151 -2.366 -13.202 1.00 93.38 93 TRP A O 1
ATOM 745 N N . VAL A 1 94 ? 7.127 -1.025 -11.699 1.00 92.06 94 VAL A N 1
ATOM 746 C CA . VAL A 1 94 ? 7.893 -1.489 -10.535 1.00 92.06 94 VAL A CA 1
ATOM 747 C C . VAL A 1 94 ? 7.711 -2.995 -10.372 1.00 92.06 94 VAL A C 1
ATOM 749 O O . VAL A 1 94 ? 6.571 -3.479 -10.296 1.00 92.06 94 VAL A O 1
ATOM 752 N N . ASP A 1 95 ? 8.831 -3.709 -10.342 1.00 89.56 95 ASP A N 1
ATOM 753 C CA . ASP A 1 95 ? 8.912 -5.163 -10.234 1.00 89.56 95 ASP A CA 1
ATOM 754 C C . ASP A 1 95 ? 9.931 -5.539 -9.154 1.00 89.56 95 ASP A C 1
ATOM 756 O O . ASP A 1 95 ? 10.800 -4.753 -8.791 1.00 89.56 95 ASP A O 1
ATOM 760 N N . GLY A 1 96 ? 9.794 -6.742 -8.613 1.00 86.50 96 GLY A N 1
ATOM 761 C CA . GLY A 1 96 ? 10.657 -7.248 -7.560 1.00 86.50 96 GLY A CA 1
ATOM 762 C C . GLY A 1 96 ? 10.470 -8.752 -7.380 1.00 86.50 96 GLY A C 1
ATOM 763 O O . GLY A 1 96 ? 9.480 -9.331 -7.838 1.00 86.50 96 GLY A O 1
ATOM 764 N N . PRO A 1 97 ? 11.403 -9.428 -6.694 1.00 86.12 97 PRO A N 1
ATOM 765 C CA . PRO A 1 97 ? 11.337 -10.872 -6.509 1.00 86.12 97 PRO A CA 1
ATOM 766 C C . PRO A 1 97 ? 10.149 -11.296 -5.643 1.00 86.12 97 PRO A C 1
ATOM 768 O O . PRO A 1 97 ? 9.716 -12.440 -5.760 1.00 86.12 97 PRO A O 1
ATOM 771 N N . ASN A 1 98 ? 9.618 -10.402 -4.798 1.00 88.38 98 ASN A N 1
ATOM 772 C CA . ASN A 1 98 ? 8.394 -10.647 -4.050 1.00 88.38 98 ASN A CA 1
ATOM 773 C C . ASN A 1 98 ? 7.541 -9.382 -3.850 1.00 88.38 98 ASN A C 1
ATOM 775 O O . ASN A 1 98 ? 8.031 -8.252 -3.912 1.00 88.38 98 ASN A O 1
ATOM 779 N N . CYS A 1 99 ? 6.255 -9.569 -3.543 1.00 90.69 99 CYS A N 1
ATOM 780 C CA . CYS A 1 99 ? 5.340 -8.443 -3.295 1.00 90.69 99 CYS A C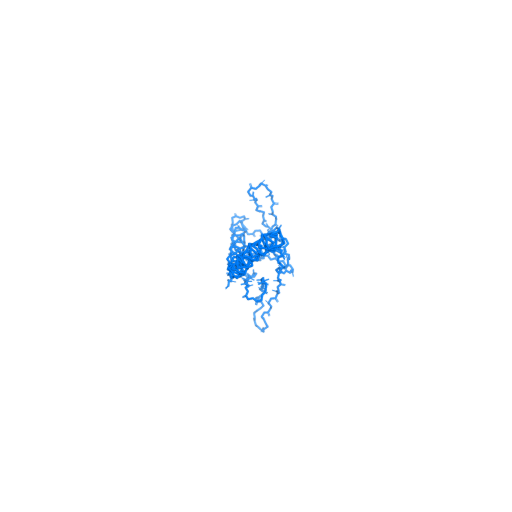A 1
ATOM 781 C C . CYS A 1 99 ? 5.711 -7.598 -2.070 1.00 90.69 99 CYS A C 1
ATOM 783 O O . CYS A 1 99 ? 5.352 -6.428 -1.992 1.00 90.69 99 CYS A O 1
ATOM 785 N N . HIS A 1 100 ? 6.437 -8.167 -1.107 1.00 91.06 100 HIS A N 1
ATOM 786 C CA . HIS A 1 100 ? 6.889 -7.418 0.065 1.00 91.06 100 HIS A CA 1
ATOM 787 C C . HIS A 1 100 ? 7.922 -6.352 -0.323 1.00 91.06 100 HIS A C 1
ATOM 789 O O . HIS A 1 100 ? 7.845 -5.220 0.146 1.00 91.06 100 HIS A O 1
ATOM 795 N N . GLN A 1 101 ? 8.858 -6.690 -1.208 1.00 89.38 101 GLN A N 1
ATOM 796 C CA . GLN A 1 101 ? 9.870 -5.765 -1.704 1.00 89.38 101 GLN A CA 1
ATOM 797 C C . GLN A 1 101 ? 9.268 -4.725 -2.638 1.00 89.38 101 GLN A C 1
ATOM 799 O O . GLN A 1 101 ? 9.575 -3.550 -2.480 1.00 89.38 101 GLN A O 1
ATOM 804 N N . VAL A 1 102 ? 8.341 -5.122 -3.517 1.00 91.44 102 VAL A N 1
ATOM 805 C CA . VAL A 1 102 ? 7.590 -4.159 -4.341 1.00 91.44 102 VAL A CA 1
ATOM 806 C C . VAL A 1 102 ? 6.872 -3.140 -3.452 1.00 91.44 102 VAL A C 1
ATOM 808 O O . VAL A 1 102 ? 6.926 -1.942 -3.716 1.00 91.44 102 VAL A O 1
ATOM 811 N N . TRP A 1 103 ? 6.238 -3.586 -2.362 1.00 92.44 103 TRP A N 1
ATOM 812 C CA . TRP A 1 103 ? 5.635 -2.674 -1.391 1.00 92.44 103 TRP A CA 1
ATOM 813 C C . TRP A 1 103 ? 6.656 -1.723 -0.772 1.00 92.44 103 TRP A C 1
ATOM 815 O O . TRP A 1 103 ? 6.431 -0.517 -0.763 1.00 92.44 103 TRP A O 1
ATOM 825 N N . GLN A 1 104 ? 7.769 -2.249 -0.258 1.00 90.25 104 GLN A N 1
ATOM 826 C CA . GLN A 1 104 ? 8.793 -1.441 0.407 1.00 90.25 104 GLN A CA 1
ATOM 827 C C . GLN A 1 104 ? 9.431 -0.421 -0.536 1.00 90.25 104 GLN A C 1
ATOM 829 O O . GLN A 1 104 ? 9.628 0.719 -0.126 1.00 90.25 104 GLN A O 1
ATOM 834 N N . GLN A 1 105 ? 9.695 -0.801 -1.787 1.00 89.62 105 GLN A N 1
ATOM 835 C CA . GLN A 1 105 ? 10.210 0.103 -2.813 1.00 89.62 105 GLN A CA 1
ATOM 836 C C . GLN A 1 105 ? 9.207 1.219 -3.107 1.00 89.62 105 GLN A C 1
ATOM 838 O O . GLN A 1 105 ? 9.562 2.388 -3.057 1.00 89.62 105 GLN A O 1
ATOM 843 N N . VAL A 1 106 ? 7.939 0.880 -3.369 1.00 91.31 106 VAL A N 1
ATOM 844 C CA . VAL A 1 106 ? 6.925 1.880 -3.737 1.00 91.31 106 VAL A CA 1
ATOM 845 C C . VAL A 1 106 ? 6.556 2.773 -2.558 1.00 91.31 106 VAL A C 1
ATOM 847 O O . VAL A 1 106 ? 6.479 3.988 -2.710 1.00 91.31 106 VAL A O 1
ATOM 850 N N . MET A 1 107 ? 6.290 2.200 -1.389 1.00 90.25 107 MET A N 1
ATOM 851 C CA . MET A 1 107 ? 5.708 2.932 -0.262 1.00 90.25 107 MET A CA 1
ATOM 852 C C . MET A 1 107 ? 6.749 3.490 0.706 1.00 90.25 107 MET A C 1
ATOM 854 O O . MET A 1 107 ? 6.424 4.408 1.455 1.00 90.25 107 MET A O 1
ATOM 858 N N . GLY A 1 108 ? 7.974 2.954 0.723 1.00 86.00 108 GLY A N 1
ATOM 859 C CA . GLY A 1 108 ? 9.012 3.346 1.683 1.00 86.00 108 GLY A CA 1
ATOM 860 C C . GLY A 1 108 ? 8.666 3.013 3.142 1.00 86.00 108 GLY A C 1
ATOM 861 O O . GLY A 1 108 ? 9.319 3.497 4.064 1.00 86.00 108 GLY A O 1
ATOM 862 N N . THR A 1 109 ? 7.624 2.210 3.375 1.00 85.50 109 THR A N 1
ATOM 863 C CA . THR A 1 109 ? 7.094 1.877 4.702 1.00 85.50 109 THR A CA 1
ATOM 864 C C . THR A 1 109 ? 6.953 0.366 4.880 1.00 85.50 109 THR A C 1
ATOM 866 O O . THR A 1 109 ? 6.825 -0.374 3.897 1.00 85.50 109 THR A O 1
ATOM 869 N N . PRO A 1 110 ? 6.968 -0.136 6.130 1.00 85.69 110 PRO A N 1
ATOM 870 C CA . PRO A 1 110 ? 6.614 -1.526 6.395 1.00 85.69 110 PRO A CA 1
ATOM 871 C C . PRO A 1 110 ? 5.163 -1.815 5.978 1.00 85.69 110 PRO A C 1
ATOM 873 O O . PRO A 1 110 ? 4.355 -0.905 5.787 1.00 85.69 110 PRO A O 1
ATOM 876 N N . LEU A 1 111 ? 4.828 -3.100 5.851 1.00 86.00 111 LEU A N 1
ATOM 877 C CA . LEU A 1 111 ? 3.472 -3.597 5.585 1.00 86.00 111 LEU A CA 1
ATOM 878 C C . LEU A 1 111 ? 2.581 -3.445 6.826 1.00 86.00 111 LEU A C 1
ATOM 880 O O . LEU A 1 111 ? 2.121 -4.416 7.424 1.00 86.00 111 LEU A O 1
ATOM 884 N N . GLU A 1 112 ? 2.374 -2.204 7.236 1.00 85.81 112 GLU A N 1
ATOM 885 C CA . GLU A 1 112 ? 1.605 -1.833 8.410 1.00 85.81 112 GLU A CA 1
ATOM 886 C C . GLU A 1 112 ? 0.851 -0.536 8.121 1.00 85.81 112 GLU A C 1
ATOM 888 O O . GLU A 1 112 ? 1.409 0.432 7.600 1.00 85.81 112 GLU A O 1
ATOM 893 N N . PHE A 1 113 ? -0.430 -0.507 8.472 1.00 83.12 113 PHE A N 1
ATOM 894 C CA . PHE A 1 113 ? -1.260 0.686 8.385 1.00 83.12 113 PHE A CA 1
ATOM 895 C C . PHE A 1 113 ? -2.131 0.777 9.632 1.00 83.12 113 PHE A C 1
ATOM 897 O O . PHE A 1 113 ? -2.790 -0.188 10.001 1.00 83.12 113 PHE A O 1
ATOM 904 N N . LEU A 1 114 ? -2.101 1.923 10.319 1.00 83.31 114 LEU A N 1
ATOM 905 C CA . LEU A 1 114 ? -2.825 2.139 11.582 1.00 83.31 114 LEU A CA 1
ATOM 906 C C . LEU A 1 114 ? -2.580 1.039 12.638 1.00 83.31 114 LEU A C 1
ATOM 908 O O . LEU A 1 114 ? -3.490 0.657 13.367 1.00 83.31 114 LEU A O 1
ATOM 912 N N . LYS A 1 115 ? -1.340 0.541 12.739 1.00 82.56 115 LYS A N 1
ATOM 913 C CA . LYS A 1 115 ? -0.948 -0.572 13.628 1.00 82.56 115 LYS A CA 1
ATOM 914 C C . LYS A 1 115 ? -1.558 -1.931 13.286 1.00 82.56 115 LYS A C 1
ATOM 916 O O . LYS A 1 115 ? -1.476 -2.863 14.086 1.00 82.56 115 LYS A O 1
ATOM 921 N N . GLN A 1 116 ? -2.161 -2.057 12.108 1.00 82.69 116 GLN A N 1
ATOM 922 C CA . GLN A 1 116 ? -2.645 -3.320 11.574 1.00 82.69 116 GLN A CA 1
ATOM 923 C C . GLN A 1 116 ? -1.684 -3.824 10.492 1.00 82.69 116 GLN A C 1
ATOM 925 O O . GLN A 1 116 ? -1.269 -3.042 9.631 1.00 82.69 116 GLN A O 1
ATOM 930 N N . PRO A 1 117 ? -1.320 -5.117 10.510 1.00 87.19 117 PRO A N 1
ATOM 931 C CA . PRO A 1 117 ? -0.464 -5.688 9.484 1.00 87.19 117 PRO A CA 1
ATOM 932 C C . PRO A 1 117 ? -1.210 -5.766 8.148 1.00 87.19 117 PRO A C 1
ATOM 934 O O . PRO A 1 117 ? -2.381 -6.147 8.094 1.00 87.19 117 PRO A O 1
ATOM 937 N N . ILE A 1 118 ? -0.504 -5.450 7.067 1.00 89.38 118 ILE A N 1
ATOM 938 C CA . ILE A 1 118 ? -0.975 -5.659 5.699 1.00 89.38 118 ILE A CA 1
ATOM 939 C C . ILE A 1 118 ? -0.435 -7.007 5.222 1.00 89.38 118 ILE A C 1
ATOM 941 O O . ILE A 1 118 ? 0.773 -7.230 5.171 1.00 89.38 118 ILE A O 1
ATOM 945 N N . GLY A 1 119 ? -1.327 -7.919 4.852 1.00 88.25 119 GLY A N 1
ATOM 946 C CA . GLY A 1 119 ? -0.941 -9.171 4.210 1.00 88.25 119 GLY A CA 1
ATOM 947 C C . GLY A 1 119 ? -0.582 -8.927 2.748 1.00 88.25 119 GLY A C 1
ATOM 948 O O . GLY A 1 119 ? -1.382 -8.346 2.020 1.00 88.25 119 GLY A O 1
ATOM 949 N N . ALA A 1 120 ? 0.585 -9.393 2.304 1.00 90.62 120 ALA A N 1
ATOM 950 C CA . ALA A 1 120 ? 0.991 -9.361 0.901 1.00 90.62 120 ALA A CA 1
ATOM 951 C C . ALA A 1 120 ? 1.065 -10.788 0.339 1.00 90.62 120 ALA A C 1
ATOM 953 O O . ALA A 1 120 ? 1.805 -11.628 0.853 1.00 90.62 120 ALA A O 1
ATOM 954 N N . VAL A 1 121 ? 0.297 -11.062 -0.717 1.00 88.12 121 VAL A N 1
ATOM 955 C CA . VAL A 1 121 ? 0.201 -12.388 -1.344 1.00 88.12 121 VAL A CA 1
ATOM 956 C C . VAL A 1 121 ? 0.455 -12.289 -2.841 1.00 88.12 121 VAL A C 1
ATOM 958 O O . VAL A 1 121 ? -0.115 -11.445 -3.532 1.00 88.12 121 VAL A O 1
ATOM 961 N N . GLU A 1 122 ? 1.278 -13.198 -3.352 1.00 86.50 122 GLU A N 1
ATOM 962 C CA . GLU A 1 122 ? 1.502 -13.371 -4.784 1.00 86.50 122 GLU A CA 1
ATOM 963 C C . GLU A 1 122 ? 0.417 -14.253 -5.391 1.00 86.50 122 GLU A C 1
ATOM 965 O O . GLU A 1 122 ? 0.238 -15.414 -5.024 1.00 86.50 122 GLU A O 1
ATOM 970 N N . LEU A 1 123 ? -0.309 -13.698 -6.355 1.00 83.62 123 LEU A N 1
ATOM 971 C CA . LEU A 1 123 ? -1.286 -14.422 -7.148 1.00 83.62 123 LEU A CA 1
ATOM 972 C C . LEU A 1 123 ? -0.651 -14.766 -8.496 1.00 83.62 123 LEU A C 1
ATOM 974 O O . LEU A 1 123 ? -0.467 -13.904 -9.360 1.00 83.62 123 LEU A O 1
ATOM 978 N N . ALA A 1 124 ? -0.338 -16.045 -8.682 1.00 72.69 124 ALA A N 1
ATOM 979 C CA . ALA A 1 124 ? 0.015 -16.609 -9.977 1.00 72.69 124 ALA A CA 1
ATOM 980 C C . ALA A 1 124 ? -1.223 -17.290 -10.578 1.00 72.69 124 ALA A C 1
ATOM 982 O O . ALA A 1 124 ? -1.808 -18.189 -9.976 1.00 72.69 124 ALA A O 1
ATOM 983 N N . LYS A 1 125 ? -1.649 -16.864 -11.772 1.00 60.09 125 LYS A N 1
ATOM 984 C CA . LYS A 1 125 ? -2.748 -17.528 -12.485 1.00 60.09 125 LYS A CA 1
ATOM 985 C C . LYS A 1 125 ? -2.191 -18.751 -13.227 1.00 60.09 125 LYS A C 1
ATOM 987 O O . LYS A 1 125 ? -1.389 -18.589 -14.144 1.00 60.09 125 LYS A O 1
ATOM 992 N N . SER A 1 126 ? -2.605 -19.956 -12.833 1.00 49.97 126 SER A N 1
ATOM 993 C CA . SER A 1 126 ? -2.243 -21.201 -13.523 1.00 49.97 126 SER A CA 1
ATOM 994 C C . SER A 1 126 ? -3.091 -21.376 -14.785 1.00 49.97 126 SER A C 1
ATOM 996 O O . SER A 1 126 ? -4.313 -21.448 -14.699 1.00 49.97 126 SER A O 1
ATOM 998 N N . GLU A 1 127 ? -2.441 -21.315 -15.951 1.00 49.91 127 GLU A N 1
ATOM 999 C CA . GLU A 1 127 ? -2.393 -22.383 -16.973 1.00 49.91 127 GLU A CA 1
ATOM 1000 C C . GLU A 1 127 ? -1.946 -21.852 -18.344 1.00 49.91 127 GLU A C 1
ATOM 1002 O O . GLU A 1 127 ? -1.329 -22.604 -19.086 1.00 49.91 127 GLU A O 1
ATOM 1007 N N . GLN A 1 128 ? -2.154 -20.575 -18.698 1.00 46.94 128 GLN A N 1
ATOM 1008 C CA . GLN A 1 128 ? -1.747 -20.084 -20.037 1.00 46.94 128 GLN A CA 1
ATOM 1009 C C . GLN A 1 128 ? -1.201 -18.647 -20.103 1.00 46.94 128 GLN A C 1
ATOM 1011 O O . GLN A 1 128 ? -0.644 -18.252 -21.123 1.00 46.94 128 GLN A O 1
ATOM 1016 N N . THR A 1 129 ? -1.263 -17.864 -19.022 1.00 50.03 129 THR A N 1
ATOM 1017 C CA . THR A 1 129 ? -0.607 -16.546 -18.956 1.00 50.03 129 THR A CA 1
ATOM 1018 C C . THR A 1 129 ? -0.134 -16.269 -17.535 1.00 50.03 129 THR A C 1
ATOM 1020 O O . THR A 1 129 ? -0.953 -16.001 -16.653 1.00 50.03 129 THR A O 1
ATOM 1023 N N . VAL A 1 130 ? 1.180 -16.305 -17.307 1.00 55.16 130 VAL A N 1
ATOM 1024 C CA . VAL A 1 130 ? 1.808 -15.935 -16.029 1.00 55.16 130 VAL A CA 1
ATOM 1025 C C . VAL A 1 130 ? 1.724 -14.414 -15.859 1.00 55.16 130 VAL A C 1
ATOM 1027 O O . VAL A 1 130 ? 2.685 -13.683 -16.062 1.00 55.16 130 VAL A O 1
ATOM 1030 N N . THR A 1 131 ? 0.546 -13.890 -15.527 1.00 64.38 131 THR A N 1
ATOM 1031 C CA . THR A 1 131 ? 0.447 -12.529 -14.988 1.00 64.38 131 THR A CA 1
ATOM 1032 C C . THR A 1 131 ? 0.642 -12.620 -13.488 1.00 64.38 131 THR A C 1
ATOM 1034 O O . THR A 1 131 ? -0.320 -12.912 -12.776 1.00 64.38 131 THR A O 1
ATOM 1037 N N . LYS A 1 132 ? 1.875 -12.392 -13.023 1.00 81.31 132 LYS A N 1
ATOM 1038 C CA . LYS A 1 132 ? 2.152 -12.170 -11.601 1.00 81.31 132 LYS A CA 1
ATOM 1039 C C . LYS A 1 132 ? 1.329 -10.966 -11.127 1.00 81.31 132 LYS A C 1
ATOM 1041 O O . LYS A 1 132 ? 1.311 -9.921 -11.793 1.00 81.31 132 LYS A O 1
ATOM 1046 N N . ARG A 1 133 ? 0.618 -11.121 -10.012 1.00 88.75 133 ARG A N 1
ATOM 1047 C CA . ARG A 1 133 ? -0.090 -10.030 -9.331 1.00 88.75 133 ARG A CA 1
ATOM 1048 C C . ARG A 1 133 ? 0.228 -10.060 -7.847 1.00 88.75 133 ARG A C 1
ATOM 1050 O O . ARG A 1 133 ? 0.337 -11.135 -7.269 1.00 88.75 133 ARG A O 1
ATOM 1057 N N . CYS A 1 134 ? 0.307 -8.887 -7.244 1.00 91.06 134 CYS A N 1
ATOM 1058 C CA . CYS A 1 134 ? 0.407 -8.722 -5.805 1.00 91.06 134 CYS A CA 1
ATOM 1059 C C . CYS A 1 134 ? -0.950 -8.338 -5.250 1.00 91.06 134 CYS A C 1
ATOM 1061 O O . CYS A 1 134 ? -1.542 -7.380 -5.733 1.00 91.06 134 CYS A O 1
ATOM 1063 N N . ARG A 1 135 ? -1.441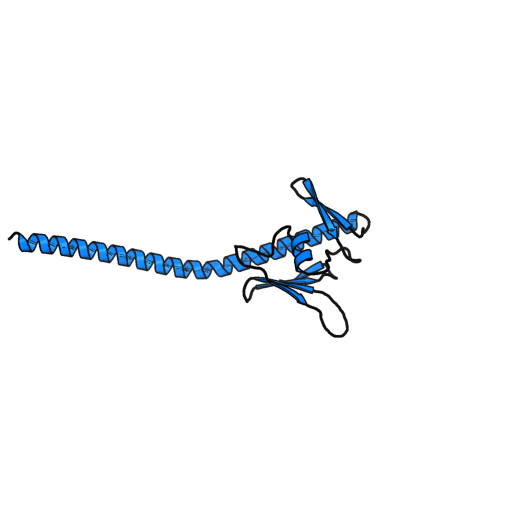 -9.054 -4.243 1.00 92.00 135 ARG A N 1
ATOM 1064 C CA . ARG A 1 135 ? -2.613 -8.641 -3.473 1.00 92.00 135 ARG A CA 1
ATOM 1065 C C . ARG A 1 135 ? -2.162 -8.171 -2.101 1.00 92.00 135 ARG A C 1
ATOM 1067 O O . ARG A 1 135 ? -1.511 -8.930 -1.387 1.00 92.00 135 ARG A O 1
ATOM 1074 N N . TYR A 1 136 ? -2.549 -6.953 -1.747 1.00 92.69 136 TYR A N 1
ATOM 1075 C CA . TYR A 1 136 ? -2.330 -6.367 -0.431 1.00 92.69 136 TYR A CA 1
ATOM 1076 C C . TYR A 1 136 ? -3.670 -6.274 0.282 1.00 92.69 136 TYR A C 1
ATOM 1078 O O . TYR A 1 136 ? -4.608 -5.703 -0.269 1.00 92.69 136 TYR A O 1
ATOM 1086 N N . ALA A 1 137 ? -3.781 -6.859 1.469 1.00 90.50 137 ALA A N 1
ATOM 1087 C CA . ALA A 1 137 ? -5.027 -6.933 2.220 1.00 90.50 137 ALA A CA 1
ATOM 1088 C C . ALA A 1 137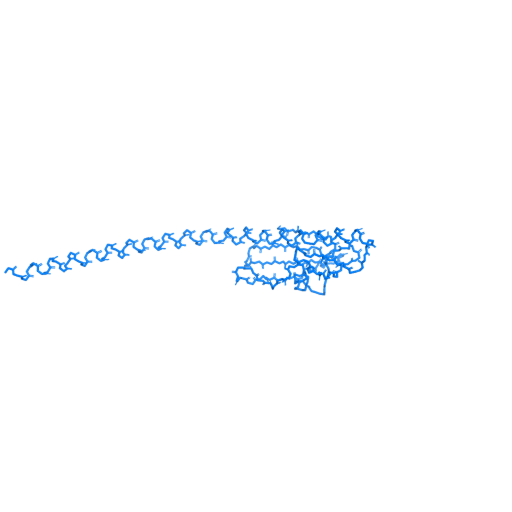 ? -4.839 -6.430 3.649 1.00 90.50 137 ALA A C 1
ATOM 1090 O O . ALA A 1 137 ? -3.823 -6.723 4.281 1.00 90.50 137 ALA A O 1
ATOM 1091 N N . ILE A 1 138 ? -5.837 -5.714 4.157 1.00 87.31 138 ILE A N 1
ATOM 1092 C CA . ILE A 1 138 ? -5.925 -5.302 5.555 1.00 87.31 138 ILE A CA 1
ATOM 1093 C C . ILE A 1 138 ? -7.173 -5.932 6.177 1.00 87.31 138 ILE A C 1
ATOM 1095 O O . ILE A 1 138 ? -8.278 -5.850 5.638 1.00 87.31 138 ILE A O 1
ATOM 1099 N N . GLY A 1 139 ? -6.992 -6.627 7.300 1.00 80.19 139 GLY A N 1
ATOM 1100 C CA . GLY A 1 139 ? -8.075 -7.394 7.915 1.00 80.19 139 GLY A CA 1
ATOM 1101 C C . GLY A 1 139 ? -8.609 -8.505 6.998 1.00 80.19 139 GLY A C 1
ATOM 1102 O O . GLY A 1 139 ? -7.838 -9.213 6.351 1.00 80.19 139 GLY A O 1
ATOM 1103 N N . SER A 1 140 ? -9.931 -8.699 6.984 1.00 69.06 140 SER A N 1
ATOM 1104 C CA . SER A 1 140 ? -10.590 -9.826 6.304 1.00 69.06 140 SER A CA 1
ATOM 1105 C C . SER A 1 140 ? -11.333 -9.468 5.013 1.00 69.06 140 SER A C 1
ATOM 1107 O O . SER A 1 140 ? -11.604 -10.369 4.220 1.00 69.06 140 SER A O 1
ATOM 1109 N N . SER A 1 141 ? -11.676 -8.197 4.788 1.00 73.62 141 SER A N 1
ATOM 1110 C CA . SER A 1 141 ? -12.578 -7.785 3.698 1.00 73.62 141 SER A CA 1
ATOM 1111 C C . SER A 1 141 ? -11.967 -6.838 2.673 1.00 73.62 141 SER A C 1
ATOM 1113 O O . SER A 1 141 ? -12.470 -6.778 1.553 1.00 73.62 141 SER A O 1
ATOM 1115 N N . THR A 1 142 ? -10.908 -6.113 3.026 1.00 85.31 142 THR A N 1
ATOM 1116 C CA . THR A 1 142 ? -10.440 -4.974 2.233 1.00 85.31 142 THR A CA 1
ATOM 1117 C C . THR A 1 142 ? -9.067 -5.286 1.658 1.00 85.31 142 THR A C 1
ATOM 1119 O O . THR A 1 142 ? -8.116 -5.579 2.383 1.00 85.31 142 THR A O 1
ATOM 1122 N N . PHE A 1 143 ? -8.961 -5.273 0.333 1.00 90.75 143 PHE A N 1
ATOM 1123 C CA . PHE A 1 143 ? -7.723 -5.569 -0.375 1.00 90.75 143 PHE A CA 1
ATOM 1124 C C . PHE A 1 143 ? -7.634 -4.765 -1.664 1.00 90.75 143 PHE A C 1
ATOM 1126 O O . PHE A 1 143 ? -8.640 -4.292 -2.170 1.00 90.75 143 PHE A O 1
ATOM 1133 N N . PHE A 1 144 ? -6.430 -4.642 -2.207 1.00 92.31 144 PHE A N 1
ATOM 1134 C CA . PHE A 1 144 ? -6.229 -4.191 -3.576 1.00 92.31 144 PHE A CA 1
ATOM 1135 C C . PHE A 1 144 ? -5.200 -5.080 -4.275 1.00 92.31 144 PHE A C 1
ATOM 1137 O O . PHE A 1 144 ? -4.334 -5.689 -3.641 1.00 92.31 144 PHE A O 1
ATOM 1144 N N . GLU A 1 145 ? -5.301 -5.180 -5.596 1.00 92.62 145 GLU A N 1
ATOM 1145 C CA . GLU A 1 145 ? -4.374 -5.925 -6.439 1.00 92.62 145 GLU A CA 1
ATOM 1146 C C . GLU A 1 145 ? -3.522 -4.990 -7.285 1.00 92.62 145 GLU A C 1
ATOM 1148 O O . GLU A 1 145 ? -4.023 -4.059 -7.904 1.00 92.62 145 GLU A O 1
ATOM 1153 N N . TYR A 1 146 ? -2.240 -5.303 -7.387 1.00 93.00 146 TYR A N 1
ATOM 1154 C CA . TYR A 1 146 ? -1.294 -4.685 -8.293 1.00 93.00 146 TYR A CA 1
ATOM 1155 C C . TYR A 1 146 ? -0.842 -5.698 -9.346 1.00 93.00 146 TYR A C 1
ATOM 1157 O O . TYR A 1 146 ? -0.355 -6.786 -9.028 1.00 93.00 146 TYR A O 1
ATOM 1165 N N . SER A 1 147 ? -1.001 -5.354 -10.621 1.00 89.75 147 SER A N 1
ATOM 1166 C CA . SER A 1 147 ? -0.499 -6.165 -11.728 1.00 89.75 147 SER A CA 1
ATOM 1167 C C . SER A 1 147 ? 0.901 -5.715 -12.129 1.00 89.75 147 SER A C 1
ATOM 1169 O O . SER A 1 147 ? 1.044 -4.668 -12.754 1.00 89.75 147 SER A O 1
ATOM 1171 N N . LEU A 1 148 ? 1.907 -6.562 -11.890 1.00 86.62 148 LEU A N 1
ATOM 1172 C CA . LEU A 1 148 ? 3.301 -6.231 -12.201 1.00 86.62 148 LEU A CA 1
ATOM 1173 C C . LEU A 1 148 ? 3.501 -5.990 -13.706 1.00 86.62 148 LEU A C 1
ATOM 1175 O O . LEU A 1 148 ? 4.249 -5.113 -14.106 1.00 86.62 148 LEU A O 1
ATOM 1179 N N . ARG A 1 149 ? 2.757 -6.698 -14.566 1.00 85.69 149 ARG A N 1
ATOM 1180 C CA . ARG A 1 149 ? 2.844 -6.531 -16.028 1.00 85.69 149 ARG A CA 1
ATOM 1181 C C . ARG A 1 149 ? 2.247 -5.219 -16.549 1.00 85.69 149 ARG A C 1
ATOM 1183 O O . ARG A 1 149 ? 2.700 -4.720 -17.570 1.00 85.69 149 ARG A O 1
ATOM 1190 N N . SER A 1 150 ? 1.168 -4.729 -15.937 1.00 85.38 150 SER A N 1
ATOM 1191 C CA . SER A 1 150 ? 0.369 -3.627 -16.505 1.00 85.38 150 SER A CA 1
ATOM 1192 C C . SER A 1 150 ? 0.381 -2.352 -15.675 1.00 85.38 150 SER A C 1
ATOM 1194 O O . SER A 1 150 ? -0.232 -1.373 -16.088 1.00 85.38 150 SER A O 1
ATOM 1196 N N . GLY A 1 151 ? 0.984 -2.374 -14.487 1.00 84.75 151 GLY A N 1
ATOM 1197 C CA . GLY A 1 151 ? 0.954 -1.241 -13.568 1.00 84.75 151 GLY A CA 1
ATOM 1198 C C . GLY A 1 151 ? -0.413 -0.970 -12.943 1.00 84.75 151 GLY A C 1
ATOM 1199 O O . GLY A 1 151 ? -0.567 -0.022 -12.174 1.00 84.75 151 GLY A O 1
ATOM 1200 N N . LYS A 1 152 ? -1.439 -1.758 -13.293 1.00 88.50 152 LYS A N 1
ATOM 1201 C CA . LYS A 1 152 ? -2.816 -1.494 -12.886 1.00 88.50 152 LYS A CA 1
ATOM 1202 C C . LYS A 1 152 ? -3.018 -1.863 -11.422 1.00 88.50 152 LYS A C 1
ATOM 1204 O O . LYS A 1 152 ? -2.722 -2.991 -11.023 1.00 88.50 152 LYS A O 1
ATOM 1209 N N . VAL A 1 153 ? -3.592 -0.923 -10.677 1.00 90.00 153 VAL A N 1
ATOM 1210 C CA . VAL A 1 153 ? -4.083 -1.118 -9.313 1.00 90.00 153 VAL A CA 1
ATOM 1211 C C . VAL A 1 153 ? -5.602 -1.302 -9.362 1.00 90.00 153 VAL A C 1
ATOM 1213 O O . VAL A 1 153 ? -6.303 -0.513 -9.997 1.00 90.00 153 VAL A O 1
ATOM 1216 N N . LEU A 1 154 ? -6.100 -2.378 -8.760 1.00 87.25 154 LEU A N 1
ATOM 1217 C CA . LEU A 1 154 ? -7.518 -2.728 -8.665 1.00 87.25 154 LEU A CA 1
ATOM 1218 C C . LEU A 1 154 ? -7.909 -2.729 -7.188 1.00 87.25 154 LEU A C 1
ATOM 1220 O O . LEU A 1 154 ? -7.320 -3.490 -6.429 1.00 87.25 154 LEU A O 1
ATOM 1224 N N . LEU A 1 155 ? -8.864 -1.882 -6.805 1.00 81.25 155 LEU A N 1
ATOM 1225 C CA . LEU A 1 155 ? -9.494 -1.902 -5.481 1.00 81.25 155 LEU A CA 1
ATOM 1226 C C . LEU A 1 155 ? -10.597 -2.965 -5.410 1.00 81.25 155 LEU A C 1
ATOM 1228 O O . LEU A 1 155 ? -11.172 -3.279 -6.481 1.00 81.25 155 LEU A O 1
#

Foldseek 3Di:
DVVVVVVVVVVVVVVVVVVVVVVVVVVVVVCVVVVVVVVVVCVQVVVVVVLVQLLVQQVVQQVQCVVVVNDQKGWDQDPVRDTQIAGADSNRGGDDPFPQVSCCSRPVDHQADPNFGWDWDWDADDDPDGFTKIWTDTPDPHIWIATRNPSDIGD

Secondary structure (DSSP, 8-state):
-HHHHHHHHHHHHHHHHHHHHHHHHHHHHHHHHHHHHHHHHHHHHHHHHHHHHHHHHHHHHHHHHHHTTS-SEEEEE-TTSPEEEEEB-TTS-B--SSHHHHHHHHHSS-SEETTEEEEEEEE---SS----EEEEEETTTEEEEEETTT--EE-

Sequence (155 aa):
MTLQSDAEKKERSLAELVIIVVIIAVLMASFIHYFFKQENNITDAGFAALANNFATRVQTVHAKWLMDNKPDVVTVKDQTGQVEEFEVNEFGWVDGPNCHQVWQQVMGTPLEFLKQPIGAVELAKSEQTVTKRCRYAIGSSTFFEYSLRSGKVLL